Protein AF-A0A7C2UJC2-F1 (afdb_monomer_lite)

Foldseek 3Di:
DWDPQLLQAQWKKKAFQAAWWQDPNDTDGHRDIDTGGNPHGTDDTDGDPRGTDIDMDGHHHPPVPPPPPDDDDDDDPWWWKAQQPPGDIATQQCFDVVQPGHGNQHLVRPDQPDADPVPRHTSVRIDTDDD

Sequence (131 aa):
MTAPLPSDGAGQYVVAVKGTLVHEDRARPALTVVFNAPDEAPFCIRAGDDGLEALIVNFPRAEATPSNEKSASTAAGYRKWQCVLCGFIYDEALGLPDEGIAPGTRWPDVPDSWVCGDCGATKGEFQMVEV

Structure (mmCIF, N/CA/C/O backbone):
data_AF-A0A7C2UJC2-F1
#
_entry.id   AF-A0A7C2UJC2-F1
#
loop_
_atom_site.group_PDB
_atom_site.id
_atom_site.type_symbol
_atom_site.label_atom_id
_atom_site.label_alt_id
_atom_site.label_comp_id
_atom_site.label_asym_id
_atom_site.label_entity_id
_atom_site.label_seq_id
_atom_site.pdbx_PDB_ins_code
_atom_site.Cartn_x
_atom_site.Cartn_y
_atom_si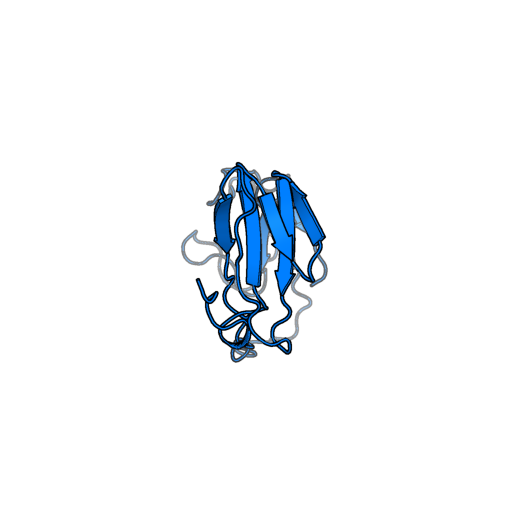te.Cartn_z
_atom_site.occupancy
_atom_site.B_iso_or_equiv
_atom_site.auth_seq_id
_atom_site.auth_comp_id
_atom_site.auth_asym_id
_atom_site.auth_atom_id
_atom_site.pdbx_PDB_model_num
ATOM 1 N N . MET A 1 1 ? 13.609 -11.934 -24.540 1.00 61.47 1 MET A N 1
ATOM 2 C CA . MET A 1 1 ? 12.908 -12.992 -23.769 1.00 61.47 1 MET A CA 1
ATOM 3 C C . MET A 1 1 ? 11.432 -12.639 -23.716 1.00 61.47 1 MET A C 1
ATOM 5 O O . MET A 1 1 ? 11.128 -11.450 -23.720 1.00 61.47 1 MET A O 1
ATOM 9 N N . THR A 1 2 ? 10.530 -13.619 -23.711 1.00 64.50 2 THR A N 1
ATOM 10 C CA . THR A 1 2 ? 9.092 -13.346 -23.553 1.00 64.50 2 THR A CA 1
ATOM 11 C C . THR A 1 2 ? 8.799 -13.134 -22.076 1.00 64.50 2 THR A C 1
ATOM 13 O O . THR A 1 2 ? 9.242 -13.929 -21.247 1.00 64.50 2 THR A O 1
ATOM 16 N N . ALA A 1 3 ? 8.108 -12.049 -21.744 1.00 61.78 3 ALA A N 1
ATOM 17 C CA . ALA A 1 3 ? 7.690 -11.808 -20.375 1.00 61.78 3 ALA A CA 1
ATOM 18 C C . ALA A 1 3 ? 6.600 -12.822 -19.948 1.00 61.78 3 ALA A C 1
ATOM 20 O O . ALA A 1 3 ? 5.888 -13.338 -20.816 1.00 61.78 3 ALA A O 1
ATOM 21 N N . PRO A 1 4 ? 6.459 -13.128 -18.643 1.00 66.75 4 PRO A N 1
ATOM 22 C CA . PRO A 1 4 ? 5.319 -13.881 -18.110 1.00 66.75 4 PRO A CA 1
ATOM 23 C C . PRO A 1 4 ? 3.974 -13.305 -18.580 1.00 66.75 4 PRO A C 1
ATOM 25 O O . PRO A 1 4 ? 3.891 -12.104 -18.844 1.00 66.75 4 PRO A O 1
ATOM 28 N N . LEU A 1 5 ? 2.934 -14.140 -18.675 1.00 64.81 5 LEU A N 1
ATOM 29 C CA . LEU A 1 5 ? 1.621 -13.703 -19.152 1.00 64.81 5 LEU A CA 1
ATOM 30 C C . LEU A 1 5 ? 1.013 -12.657 -18.195 1.00 64.81 5 LEU A C 1
ATOM 32 O O . LEU A 1 5 ? 0.850 -12.946 -17.010 1.00 64.81 5 LEU A O 1
ATOM 36 N N . PRO A 1 6 ? 0.637 -11.461 -18.684 1.00 61.81 6 PRO A N 1
ATOM 37 C CA . PRO A 1 6 ? 0.018 -10.416 -17.860 1.00 61.81 6 PRO A CA 1
ATOM 38 C C . PRO A 1 6 ? -1.312 -10.848 -17.237 1.00 61.81 6 PRO A C 1
ATOM 40 O O . PRO A 1 6 ? -1.681 -10.377 -16.162 1.00 61.81 6 PRO A O 1
ATOM 43 N N . SER A 1 7 ? -2.014 -11.768 -17.906 1.00 67.00 7 SER A N 1
ATOM 44 C CA . SER A 1 7 ? -3.299 -12.325 -17.482 1.00 67.00 7 SER A CA 1
ATOM 45 C C . SER A 1 7 ? -3.236 -13.120 -16.178 1.00 67.00 7 SER A C 1
ATOM 47 O O . SER A 1 7 ? -4.268 -13.307 -15.534 1.00 67.00 7 SER A O 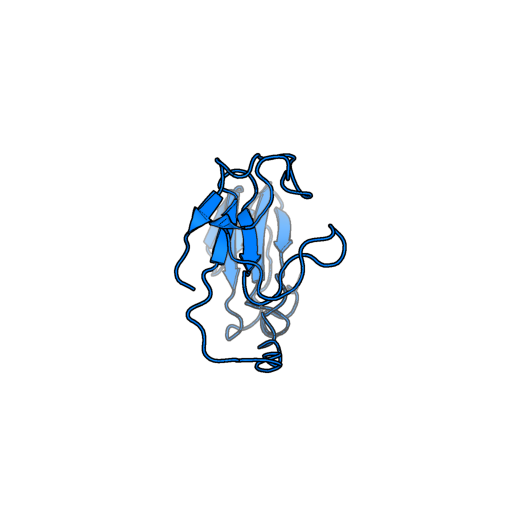1
ATOM 49 N N . ASP A 1 8 ? -2.047 -13.578 -15.779 1.00 69.38 8 ASP A N 1
ATOM 50 C CA . ASP A 1 8 ? -1.847 -14.342 -14.544 1.00 69.38 8 ASP A CA 1
ATOM 51 C C . ASP A 1 8 ? -1.821 -13.425 -13.298 1.00 69.38 8 ASP A C 1
ATOM 53 O O . ASP A 1 8 ? -1.756 -13.906 -12.167 1.00 69.38 8 ASP A O 1
ATOM 57 N N . GLY A 1 9 ? -1.867 -12.097 -13.483 1.00 71.69 9 GLY A N 1
ATOM 58 C CA . GLY A 1 9 ? -1.831 -11.081 -12.428 1.00 71.69 9 GLY A CA 1
ATOM 59 C C . GLY A 1 9 ? -2.774 -9.897 -12.682 1.00 71.69 9 GLY A C 1
ATOM 60 O O . GLY A 1 9 ? -3.695 -9.963 -13.497 1.00 71.69 9 GLY A O 1
ATOM 61 N N . ALA A 1 10 ? -2.555 -8.784 -11.975 1.00 76.44 10 ALA A N 1
ATOM 62 C CA . ALA A 1 10 ? -3.221 -7.500 -12.249 1.00 76.44 10 ALA A CA 1
ATOM 63 C C . ALA A 1 10 ? -2.534 -6.713 -13.390 1.00 76.44 10 ALA A C 1
ATOM 65 O O . ALA A 1 10 ? -2.549 -5.483 -13.402 1.00 76.44 10 ALA A O 1
ATOM 66 N N . GLY A 1 11 ? -1.922 -7.418 -14.343 1.00 83.12 11 GLY A N 1
ATOM 67 C CA . GLY A 1 11 ? -0.945 -6.860 -15.270 1.00 83.12 11 GLY A CA 1
ATOM 68 C C . GLY A 1 11 ? 0.483 -6.986 -14.737 1.00 83.12 11 GLY A C 1
ATOM 69 O O . GLY A 1 11 ? 0.734 -7.516 -13.653 1.00 83.12 11 GLY A O 1
ATOM 70 N N . GLN A 1 12 ? 1.437 -6.503 -15.523 1.00 86.50 12 GLN A N 1
ATOM 71 C CA . GLN A 1 12 ? 2.861 -6.725 -15.304 1.00 86.50 12 GLN A CA 1
ATOM 72 C C . GLN A 1 12 ? 3.643 -5.418 -15.387 1.00 86.50 12 GLN A C 1
ATOM 74 O O . GLN A 1 12 ? 3.496 -4.654 -16.339 1.00 86.50 12 GLN A O 1
ATOM 79 N N . TYR A 1 13 ? 4.535 -5.193 -14.424 1.00 90.62 13 TYR A N 1
ATOM 80 C CA . TYR A 1 13 ? 5.474 -4.077 -14.450 1.00 90.62 13 TYR A CA 1
ATOM 81 C C . TYR A 1 13 ? 6.850 -4.571 -14.891 1.00 90.62 13 TYR A C 1
ATOM 83 O O . TYR A 1 13 ? 7.445 -5.439 -14.253 1.00 90.62 13 TYR A O 1
ATOM 91 N N . VAL A 1 14 ? 7.379 -3.992 -15.965 1.00 92.62 14 VAL A N 1
ATOM 92 C CA . VAL A 1 14 ? 8.758 -4.197 -16.415 1.00 92.62 14 VAL A CA 1
ATOM 93 C C . VAL A 1 14 ? 9.547 -2.937 -16.088 1.00 92.62 14 VAL A C 1
ATOM 95 O O . VAL A 1 14 ? 9.332 -1.878 -16.679 1.00 92.62 14 VAL A O 1
ATOM 98 N N . VAL A 1 15 ? 10.452 -3.052 -15.121 1.00 95.25 15 VAL A N 1
ATOM 99 C CA . VAL A 1 15 ? 11.272 -1.947 -14.621 1.00 95.25 15 VAL A CA 1
ATOM 100 C C . VAL A 1 15 ? 12.681 -2.095 -15.175 1.00 95.25 15 VAL A C 1
ATOM 102 O O . VAL A 1 15 ? 13.383 -3.041 -14.824 1.00 95.25 15 VAL A O 1
ATOM 105 N N . ALA A 1 16 ? 13.116 -1.164 -16.022 1.00 95.94 16 ALA A N 1
ATOM 106 C CA . ALA A 1 16 ? 14.502 -1.097 -16.473 1.00 95.94 16 ALA A CA 1
ATOM 107 C C . ALA A 1 16 ? 15.367 -0.514 -15.347 1.00 95.94 16 ALA A C 1
ATOM 109 O O . ALA A 1 16 ? 15.276 0.671 -15.037 1.00 95.94 16 ALA A O 1
ATOM 110 N N . VAL A 1 17 ? 16.199 -1.341 -14.719 1.00 97.00 17 VAL A N 1
ATOM 111 C CA . VAL A 1 17 ? 17.083 -0.948 -13.612 1.00 97.00 17 VAL A CA 1
ATOM 112 C C . VAL A 1 17 ? 18.415 -0.417 -14.147 1.00 97.00 17 VAL A C 1
ATOM 114 O O . VAL A 1 17 ? 18.931 0.569 -13.624 1.00 97.00 17 VAL A O 1
ATOM 117 N N . LYS A 1 18 ? 18.950 -1.024 -15.217 1.00 96.50 18 LYS A N 1
ATOM 118 C CA . LYS A 1 18 ? 20.137 -0.554 -15.958 1.00 96.50 18 LYS A CA 1
ATOM 119 C C . LYS A 1 18 ? 19.999 -0.816 -17.460 1.00 96.50 18 LYS A C 1
ATOM 121 O O . LYS A 1 18 ? 19.283 -1.732 -17.858 1.00 96.50 18 LYS A O 1
ATOM 126 N N . GLY A 1 19 ? 20.733 -0.052 -18.268 1.00 96.25 19 GLY A N 1
ATOM 127 C CA . GLY A 1 19 ? 20.731 -0.169 -19.729 1.00 96.25 19 GLY A CA 1
ATOM 128 C C . GLY A 1 19 ? 19.458 0.386 -20.373 1.00 96.25 19 GLY A C 1
ATOM 129 O O . GLY A 1 19 ? 18.813 1.276 -19.811 1.00 96.25 19 GLY A O 1
ATOM 130 N N . THR A 1 20 ? 19.080 -0.161 -21.527 1.00 97.06 20 THR A N 1
ATOM 131 C CA . THR A 1 20 ? 17.961 0.331 -22.341 1.00 97.06 20 THR A CA 1
ATOM 132 C C . THR A 1 20 ? 16.931 -0.761 -22.618 1.00 97.06 20 THR A C 1
ATOM 134 O O . THR A 1 20 ? 17.251 -1.829 -23.140 1.00 97.06 20 THR A O 1
ATOM 137 N N . LEU A 1 21 ? 15.661 -0.468 -22.330 1.00 96.44 21 LEU A N 1
ATOM 138 C CA . LEU A 1 21 ? 14.509 -1.271 -22.735 1.00 96.44 21 LEU A CA 1
ATOM 139 C C . LEU A 1 21 ? 13.959 -0.750 -24.067 1.00 96.44 21 LEU A C 1
ATOM 141 O O . LEU A 1 21 ? 13.563 0.408 -24.162 1.00 96.44 21 LEU A O 1
ATOM 145 N N . VAL A 1 22 ? 13.873 -1.600 -25.088 1.00 95.62 22 VAL A N 1
ATOM 146 C CA . VAL A 1 22 ? 13.177 -1.268 -26.339 1.00 95.62 22 VAL A CA 1
ATOM 147 C C . VAL A 1 22 ? 11.721 -1.719 -26.235 1.00 95.62 22 VAL A C 1
ATOM 149 O O . VAL A 1 22 ? 11.443 -2.913 -26.127 1.00 95.62 22 VAL A O 1
ATOM 152 N N . HIS A 1 23 ? 10.796 -0.762 -26.281 1.00 92.25 23 HIS A N 1
ATOM 153 C CA . HIS A 1 23 ? 9.350 -0.979 -26.200 1.00 92.25 23 HIS A CA 1
ATOM 154 C C . HIS A 1 23 ? 8.645 -0.175 -27.293 1.00 92.25 23 HIS A C 1
ATOM 156 O O . HIS A 1 23 ? 8.880 1.029 -27.386 1.00 92.25 23 HIS A O 1
ATOM 162 N N . GLU A 1 24 ? 7.791 -0.820 -28.097 1.00 89.31 24 GLU A N 1
ATOM 163 C CA . GLU A 1 24 ? 7.120 -0.202 -29.264 1.00 89.31 24 GLU A CA 1
ATOM 164 C C . GLU A 1 24 ? 8.111 0.531 -30.185 1.00 89.31 24 GLU A C 1
ATOM 166 O O . GLU A 1 24 ? 7.920 1.689 -30.552 1.00 89.31 24 GLU A O 1
ATOM 171 N N . ASP A 1 25 ? 9.244 -0.122 -30.460 1.00 88.50 25 ASP A N 1
ATOM 172 C CA . ASP A 1 25 ? 10.354 0.416 -31.258 1.00 88.50 25 ASP A CA 1
ATOM 173 C C . ASP A 1 25 ? 10.979 1.719 -30.716 1.00 88.50 25 ASP A C 1
ATOM 175 O O . ASP A 1 25 ? 11.796 2.358 -31.382 1.00 88.50 25 ASP A O 1
ATOM 179 N N . ARG A 1 26 ? 10.668 2.099 -29.469 1.00 91.06 26 ARG A N 1
ATOM 180 C CA . ARG A 1 26 ? 11.317 3.198 -28.748 1.00 91.06 26 ARG A CA 1
ATOM 181 C C . ARG A 1 26 ? 12.294 2.684 -27.704 1.00 91.06 26 ARG A C 1
ATOM 183 O O . ARG A 1 26 ? 11.953 1.855 -26.863 1.00 91.06 26 ARG A O 1
ATOM 190 N N . ALA A 1 27 ? 13.495 3.254 -27.723 1.00 94.75 27 ALA A N 1
ATOM 191 C CA . ALA A 1 27 ? 14.492 3.086 -26.676 1.00 94.75 27 ALA A CA 1
ATOM 192 C C . ALA A 1 27 ? 14.071 3.853 -25.412 1.00 94.75 27 ALA A C 1
ATOM 194 O O . ALA A 1 27 ? 13.836 5.063 -25.457 1.00 94.75 27 ALA A O 1
ATOM 195 N N . ARG A 1 28 ? 13.973 3.144 -24.288 1.00 94.94 28 ARG A N 1
ATOM 196 C CA . ARG A 1 28 ? 13.632 3.678 -22.968 1.00 94.94 28 ARG A CA 1
ATOM 197 C C . ARG A 1 28 ? 14.813 3.437 -22.023 1.00 94.94 28 ARG A C 1
ATOM 199 O O . ARG A 1 28 ? 15.163 2.276 -21.805 1.00 94.94 28 ARG A O 1
ATOM 206 N N . PRO A 1 29 ? 15.451 4.490 -21.489 1.00 96.12 29 PRO A N 1
ATOM 207 C CA . PRO A 1 29 ? 16.625 4.332 -20.638 1.00 96.12 29 PRO A CA 1
ATOM 208 C C . PRO A 1 29 ? 16.256 3.730 -19.275 1.00 96.12 29 PRO A C 1
ATOM 210 O O . PRO A 1 29 ? 15.079 3.633 -18.913 1.00 96.12 29 PRO A O 1
ATOM 213 N N . ALA A 1 30 ? 17.275 3.362 -18.501 1.00 94.38 30 ALA A N 1
ATOM 214 C CA . ALA A 1 30 ? 17.139 2.953 -17.108 1.00 94.38 30 ALA A CA 1
ATOM 215 C C . ALA A 1 30 ? 16.280 3.931 -16.283 1.00 94.38 30 ALA A C 1
ATOM 217 O O . ALA A 1 30 ? 16.206 5.125 -16.577 1.00 94.38 30 ALA A O 1
ATOM 218 N N . LEU A 1 31 ? 15.654 3.404 -15.228 1.00 94.06 31 LEU A N 1
ATOM 219 C CA . LEU A 1 31 ? 14.613 4.047 -14.419 1.00 94.06 31 LEU A CA 1
ATOM 220 C C . LEU A 1 31 ? 13.291 4.280 -15.169 1.00 94.06 31 LEU A C 1
ATOM 222 O O . LEU A 1 31 ? 12.466 5.089 -14.747 1.00 94.06 31 LEU A O 1
ATOM 226 N N . THR A 1 32 ? 13.058 3.534 -16.252 1.00 95.31 32 THR A N 1
ATOM 227 C CA . THR A 1 32 ? 11.753 3.485 -16.919 1.00 95.31 32 THR A CA 1
ATOM 228 C C . THR A 1 32 ? 10.924 2.309 -16.415 1.00 95.31 32 THR A C 1
ATOM 230 O O . THR A 1 32 ? 11.426 1.192 -16.281 1.00 95.31 32 THR A O 1
ATOM 233 N N . VAL A 1 33 ? 9.631 2.556 -16.206 1.00 94.25 33 VAL A N 1
ATOM 234 C CA . VAL A 1 33 ? 8.624 1.529 -15.937 1.00 94.25 33 VAL A CA 1
ATOM 235 C C . VAL A 1 33 ? 7.698 1.425 -17.141 1.00 94.25 33 VAL A C 1
ATOM 237 O O . VAL A 1 33 ? 7.153 2.428 -17.601 1.00 94.25 33 VAL A O 1
ATOM 240 N N . VAL A 1 34 ? 7.520 0.209 -17.645 1.00 93.12 34 VAL A N 1
ATOM 241 C CA . VAL A 1 34 ? 6.457 -0.138 -18.590 1.00 93.12 34 VAL A CA 1
ATOM 242 C C . VAL A 1 34 ? 5.446 -0.995 -17.844 1.00 93.12 34 VAL A C 1
ATOM 244 O O . VAL A 1 34 ? 5.818 -2.003 -17.246 1.00 93.12 34 VAL A O 1
ATOM 247 N N . PHE A 1 35 ? 4.183 -0.583 -17.866 1.00 91.25 35 PHE A N 1
ATOM 248 C CA . PHE A 1 35 ? 3.072 -1.393 -17.384 1.00 91.25 35 PHE A CA 1
ATOM 249 C C . PHE A 1 35 ? 2.392 -2.046 -18.584 1.00 91.25 35 PHE A C 1
ATOM 251 O O . PHE A 1 35 ? 2.069 -1.349 -19.541 1.00 91.25 35 PHE A O 1
ATOM 258 N N . ASN A 1 36 ? 2.213 -3.361 -18.518 1.00 88.75 36 ASN A N 1
ATOM 259 C CA . ASN A 1 36 ? 1.445 -4.140 -19.477 1.00 88.75 36 ASN A CA 1
ATOM 260 C C . ASN A 1 36 ? 0.146 -4.574 -18.798 1.00 88.75 36 ASN A C 1
ATOM 262 O O . ASN A 1 36 ? 0.194 -5.272 -17.776 1.00 88.75 36 ASN A O 1
ATOM 266 N N . ALA A 1 37 ? -0.992 -4.130 -19.319 1.00 85.25 37 ALA A N 1
ATOM 267 C CA . ALA A 1 37 ? -2.290 -4.392 -18.720 1.00 85.25 37 ALA A CA 1
ATOM 268 C C . ALA A 1 37 ? -2.655 -5.892 -18.804 1.00 85.25 37 ALA A C 1
ATOM 270 O O . ALA A 1 37 ? -2.135 -6.617 -19.654 1.00 85.25 37 ALA A O 1
ATOM 271 N N . PRO A 1 38 ? -3.537 -6.401 -17.923 1.00 81.62 38 PRO A N 1
ATOM 272 C CA . PRO A 1 38 ? -3.905 -7.819 -17.922 1.00 81.62 38 PRO A CA 1
ATOM 273 C C . PRO A 1 38 ? -4.576 -8.294 -19.221 1.00 81.62 38 PRO A C 1
ATOM 275 O O . PRO A 1 38 ? -4.523 -9.480 -19.541 1.00 81.62 38 PRO A O 1
ATOM 278 N N . ASP A 1 39 ? -5.246 -7.388 -19.931 1.00 82.44 39 ASP A N 1
ATOM 279 C CA . ASP A 1 39 ? -5.931 -7.618 -21.205 1.00 82.44 39 ASP A CA 1
ATOM 280 C C . ASP A 1 39 ? -5.040 -7.368 -22.433 1.00 82.44 39 ASP A C 1
ATOM 282 O O . ASP A 1 39 ? -5.449 -7.644 -23.563 1.00 82.44 39 ASP A O 1
ATOM 286 N N . GLU A 1 40 ? -3.807 -6.906 -22.224 1.00 81.44 40 GLU A N 1
ATOM 287 C CA . GLU A 1 40 ? -2.815 -6.711 -23.274 1.00 81.44 40 GLU A CA 1
ATOM 288 C C . GLU A 1 40 ? -1.968 -7.976 -23.482 1.00 81.44 40 GLU A C 1
ATOM 290 O O . GLU A 1 40 ? -1.671 -8.748 -22.566 1.00 81.44 40 GLU A O 1
ATOM 295 N N . ALA A 1 41 ? -1.556 -8.208 -24.730 1.00 79.75 41 ALA A N 1
ATOM 296 C CA . ALA A 1 41 ? -0.657 -9.311 -25.042 1.00 79.75 41 ALA A CA 1
ATOM 297 C C . ALA A 1 41 ? 0.717 -9.102 -24.365 1.00 79.75 41 ALA A C 1
ATOM 299 O O . ALA A 1 41 ? 1.187 -7.969 -24.248 1.00 79.75 41 ALA A O 1
ATOM 300 N N . PRO A 1 42 ? 1.425 -10.172 -23.956 1.00 78.81 42 PRO A N 1
ATOM 301 C CA . PRO A 1 42 ? 2.804 -10.051 -23.490 1.00 78.81 42 PRO A CA 1
ATOM 302 C C . PRO A 1 42 ? 3.676 -9.423 -24.583 1.00 78.81 42 PRO A C 1
ATOM 304 O O . PRO A 1 42 ? 3.754 -9.937 -25.701 1.00 78.81 42 PRO A O 1
ATOM 307 N N . PHE A 1 43 ? 4.375 -8.336 -24.261 1.00 83.25 43 PHE A N 1
ATOM 308 C CA . PHE A 1 43 ? 5.334 -7.747 -25.189 1.00 83.25 43 PHE A CA 1
ATOM 309 C C . PHE A 1 43 ? 6.713 -8.417 -25.066 1.00 83.25 43 PHE A C 1
ATOM 311 O O . PHE A 1 43 ? 7.087 -8.995 -24.041 1.00 83.25 43 PHE A O 1
ATOM 318 N N . CYS A 1 44 ? 7.498 -8.354 -26.143 1.00 86.12 44 CYS A N 1
ATOM 319 C CA . CYS A 1 44 ? 8.854 -8.891 -26.145 1.00 86.12 44 CYS A CA 1
ATOM 320 C C . CYS A 1 44 ? 9.814 -7.916 -25.456 1.00 86.12 44 CYS A C 1
ATOM 322 O O . CYS A 1 44 ? 10.021 -6.802 -25.938 1.00 86.12 44 CYS A O 1
ATOM 324 N N . ILE A 1 45 ? 10.454 -8.352 -24.370 1.00 90.69 45 ILE A N 1
ATOM 325 C CA . ILE A 1 45 ? 11.488 -7.564 -23.694 1.00 90.69 45 ILE A CA 1
ATOM 326 C C . ILE A 1 45 ? 12.770 -7.633 -24.528 1.00 90.69 45 ILE A C 1
ATOM 328 O O . ILE A 1 45 ? 13.368 -8.709 -24.693 1.00 90.69 45 ILE A O 1
ATOM 332 N N . ARG A 1 46 ? 13.186 -6.473 -25.045 1.00 94.62 46 ARG A N 1
ATOM 333 C CA . ARG A 1 46 ? 14.368 -6.287 -25.894 1.00 94.62 46 ARG A CA 1
ATOM 334 C C . ARG A 1 46 ? 15.347 -5.315 -25.242 1.00 94.62 46 ARG A C 1
ATOM 336 O O . ARG A 1 46 ? 14.950 -4.230 -24.828 1.00 94.62 46 ARG A O 1
ATOM 343 N N . ALA A 1 47 ? 16.616 -5.708 -25.187 1.00 95.19 47 ALA A N 1
ATOM 344 C CA . ALA A 1 47 ? 17.705 -4.836 -24.766 1.00 95.19 47 ALA A CA 1
ATOM 345 C C . ALA A 1 47 ? 18.131 -3.908 -25.913 1.00 95.19 47 ALA A C 1
ATOM 347 O O . ALA A 1 47 ? 18.083 -4.313 -27.079 1.00 95.19 47 ALA A O 1
ATOM 348 N N . GLY A 1 48 ? 18.547 -2.687 -25.579 1.00 93.12 48 GLY A N 1
ATOM 349 C CA . GLY A 1 48 ? 19.346 -1.845 -26.469 1.00 93.12 48 GLY A CA 1
ATOM 350 C C . GLY A 1 48 ? 20.806 -2.302 -26.528 1.00 93.12 48 GLY A C 1
ATOM 351 O O . GLY A 1 48 ? 21.194 -3.289 -25.897 1.00 93.12 48 GLY A O 1
ATOM 352 N N . ASP A 1 49 ? 21.620 -1.570 -27.285 1.00 93.81 49 ASP A N 1
ATOM 353 C CA . ASP A 1 49 ? 23.025 -1.920 -27.537 1.00 93.81 49 ASP A CA 1
ATOM 354 C C . ASP A 1 49 ? 23.905 -1.881 -26.270 1.00 93.81 49 ASP A C 1
ATOM 356 O O . ASP A 1 49 ? 24.949 -2.527 -26.211 1.00 93.81 49 ASP A O 1
ATOM 360 N N . ASP A 1 50 ? 23.474 -1.157 -25.237 1.00 94.94 50 ASP A N 1
ATOM 361 C CA . ASP A 1 50 ? 24.119 -1.040 -23.926 1.00 94.94 50 ASP A CA 1
ATOM 362 C C . ASP A 1 50 ? 23.673 -2.119 -22.916 1.00 94.94 50 ASP A C 1
ATOM 364 O O . ASP A 1 50 ? 24.102 -2.114 -21.760 1.00 94.94 50 ASP A O 1
ATOM 368 N N . GLY A 1 51 ? 22.845 -3.074 -23.351 1.00 94.50 51 GLY A N 1
ATOM 369 C CA . GLY A 1 51 ? 22.298 -4.139 -22.513 1.00 94.50 51 GLY A CA 1
ATOM 370 C C . GLY A 1 51 ? 21.044 -3.717 -21.743 1.00 94.50 51 GLY A C 1
ATOM 371 O O . GLY A 1 51 ? 20.531 -2.613 -21.896 1.00 94.50 51 GLY A O 1
ATOM 372 N N . LEU A 1 52 ? 20.505 -4.631 -20.931 1.00 96.75 52 LEU A N 1
ATOM 373 C CA . LEU A 1 52 ? 19.320 -4.382 -20.105 1.00 96.75 52 LEU A CA 1
ATOM 374 C C . LEU A 1 52 ? 19.352 -5.248 -18.843 1.00 96.75 52 LEU A C 1
ATOM 376 O O . LEU A 1 52 ? 19.401 -6.475 -18.925 1.00 96.75 52 LEU A O 1
ATOM 380 N N . GLU A 1 53 ? 19.252 -4.604 -17.686 1.00 96.44 53 GLU A N 1
ATOM 381 C CA . GLU A 1 53 ? 18.914 -5.231 -16.408 1.00 96.44 53 GLU A CA 1
ATOM 382 C C . GLU A 1 53 ? 17.475 -4.833 -16.078 1.00 96.44 53 GLU A C 1
ATOM 384 O O . GLU A 1 53 ? 17.204 -3.656 -15.835 1.00 96.44 53 GLU A O 1
ATOM 389 N N . ALA A 1 54 ? 16.546 -5.790 -16.114 1.00 93.88 54 ALA A N 1
ATOM 390 C CA . ALA A 1 54 ? 15.129 -5.535 -15.884 1.00 93.88 54 ALA A CA 1
ATOM 391 C C . ALA A 1 54 ? 14.589 -6.358 -14.711 1.00 93.88 54 ALA A C 1
ATOM 393 O O . ALA A 1 54 ? 14.830 -7.562 -14.625 1.00 93.88 54 ALA A O 1
ATOM 394 N N . LEU A 1 55 ? 13.811 -5.708 -13.846 1.00 92.75 55 LEU A N 1
ATOM 395 C CA . LEU A 1 55 ? 12.990 -6.368 -12.841 1.00 92.75 55 LEU A CA 1
ATOM 396 C C . LEU A 1 55 ? 11.572 -6.524 -13.394 1.00 92.75 55 LEU A C 1
ATOM 398 O O . LEU A 1 55 ? 10.940 -5.542 -13.785 1.00 92.75 55 LEU A O 1
ATOM 402 N N . ILE A 1 56 ? 11.078 -7.759 -13.419 1.00 90.31 56 ILE A N 1
ATOM 403 C CA . ILE A 1 56 ? 9.714 -8.079 -13.841 1.00 90.31 56 ILE A CA 1
ATOM 404 C C . ILE A 1 56 ? 8.898 -8.323 -12.577 1.00 90.31 56 ILE A C 1
ATOM 406 O O . ILE A 1 56 ? 9.127 -9.304 -11.871 1.00 90.31 56 ILE A O 1
ATOM 410 N N . VAL A 1 57 ? 7.962 -7.425 -12.287 1.00 87.94 57 VAL A N 1
ATOM 411 C CA . VAL A 1 57 ? 7.100 -7.510 -11.109 1.00 87.94 57 VAL A CA 1
ATOM 412 C C . VAL A 1 57 ? 5.699 -7.886 -11.562 1.00 87.94 57 VAL A C 1
ATOM 414 O O . VAL A 1 57 ? 5.037 -7.128 -12.272 1.00 87.94 57 VAL A O 1
ATOM 417 N N . ASN A 1 58 ? 5.260 -9.072 -11.148 1.00 82.62 58 ASN A N 1
ATOM 418 C CA . ASN A 1 58 ? 3.888 -9.522 -11.314 1.00 82.62 58 ASN A CA 1
ATOM 419 C C . ASN A 1 58 ? 3.219 -9.479 -9.944 1.00 82.62 58 ASN A C 1
ATOM 421 O O . ASN A 1 58 ? 3.567 -10.267 -9.063 1.00 82.62 58 ASN A O 1
ATOM 425 N N . PHE A 1 59 ? 2.301 -8.537 -9.745 1.00 71.50 59 PHE A N 1
ATOM 426 C CA . PHE A 1 59 ? 1.488 -8.545 -8.537 1.00 71.50 59 PHE A CA 1
ATOM 427 C C . PHE A 1 59 ? 0.346 -9.535 -8.737 1.00 71.50 59 PHE A C 1
ATOM 429 O O . PHE A 1 59 ? -0.248 -9.550 -9.825 1.00 71.50 59 PHE A O 1
ATOM 436 N N . PRO A 1 60 ? 0.033 -10.365 -7.724 1.00 68.12 60 PRO A N 1
ATOM 437 C CA . PRO A 1 60 ? -1.125 -11.233 -7.803 1.00 68.12 60 PRO A CA 1
ATOM 438 C C . PRO A 1 60 ? -2.321 -10.372 -8.181 1.00 68.12 60 PRO A C 1
ATOM 440 O O . PRO A 1 60 ? -2.516 -9.279 -7.636 1.00 68.12 60 PRO A O 1
ATOM 443 N N . ARG A 1 61 ? -3.113 -10.852 -9.145 1.00 61.56 61 ARG A N 1
ATOM 444 C CA . ARG A 1 61 ? -4.445 -10.295 -9.328 1.00 61.56 61 ARG A CA 1
ATOM 445 C C . ARG A 1 61 ? -5.078 -10.354 -7.945 1.00 61.56 61 ARG A C 1
ATOM 447 O O . ARG A 1 61 ? -4.938 -11.374 -7.267 1.00 61.56 61 ARG A O 1
ATOM 454 N N . ALA A 1 62 ? -5.752 -9.290 -7.519 1.00 59.53 62 ALA A N 1
ATOM 455 C CA . ALA A 1 62 ? -6.808 -9.502 -6.553 1.00 59.53 62 ALA A CA 1
ATOM 456 C C . ALA A 1 62 ? -7.757 -10.478 -7.256 1.00 59.53 62 ALA A C 1
ATOM 458 O O . ALA A 1 62 ? -8.613 -10.068 -8.044 1.00 59.53 62 ALA A O 1
ATOM 459 N N . GLU A 1 63 ? -7.551 -11.787 -7.064 1.00 48.69 63 GLU A N 1
ATOM 460 C CA . GLU A 1 63 ? -8.665 -12.709 -7.071 1.00 48.69 63 GLU A CA 1
ATOM 461 C C . GLU A 1 63 ? -9.712 -11.951 -6.283 1.00 48.69 63 GLU A C 1
ATOM 463 O O . GLU A 1 63 ? -9.403 -11.437 -5.202 1.00 48.69 63 GLU A O 1
ATOM 468 N N . ALA A 1 64 ? -10.878 -11.727 -6.892 1.00 49.31 64 ALA A N 1
ATOM 469 C CA . ALA A 1 64 ? -12.023 -11.335 -6.112 1.00 49.31 64 ALA A CA 1
ATOM 470 C C . ALA A 1 64 ? -12.030 -12.357 -4.989 1.00 49.31 64 ALA A C 1
ATOM 472 O O . ALA A 1 64 ? -12.311 -13.533 -5.232 1.00 49.31 64 ALA A O 1
ATOM 473 N N . THR A 1 65 ? -11.564 -11.940 -3.811 1.00 37.91 65 THR A N 1
ATOM 474 C CA . THR A 1 65 ? -11.655 -12.735 -2.611 1.00 37.91 65 THR A CA 1
ATOM 475 C C . THR A 1 65 ? -13.099 -13.196 -2.668 1.00 37.91 65 THR A C 1
ATOM 477 O O . THR A 1 65 ? -13.957 -12.333 -2.905 1.00 37.91 65 THR A O 1
ATOM 480 N N . PRO A 1 66 ? -13.425 -14.501 -2.566 1.00 42.19 66 PRO A N 1
ATOM 481 C CA . PRO A 1 66 ? -14.779 -14.814 -2.176 1.00 42.19 66 PRO A CA 1
ATOM 482 C C . PRO A 1 66 ? -14.913 -14.016 -0.900 1.00 42.19 66 PRO A C 1
ATOM 484 O O . PRO A 1 66 ? -14.181 -14.256 0.066 1.00 42.19 66 PRO A O 1
ATOM 487 N N . SER A 1 67 ? -15.684 -12.935 -0.983 1.00 44.41 67 SER A N 1
ATOM 488 C CA . SER A 1 67 ? -15.914 -12.072 0.132 1.00 44.41 67 SER A CA 1
ATOM 489 C C . SER A 1 67 ? -16.379 -13.068 1.165 1.00 44.41 67 SER A C 1
ATOM 491 O O . SER A 1 67 ? -17.420 -13.706 0.991 1.00 44.41 67 SER A O 1
ATOM 493 N N . ASN A 1 68 ? -15.608 -13.248 2.232 1.00 49.19 68 ASN A N 1
ATOM 494 C CA . ASN A 1 68 ? -16.182 -13.773 3.450 1.00 49.19 68 ASN A CA 1
ATOM 495 C C . ASN A 1 68 ? -17.054 -12.642 4.017 1.00 49.19 68 ASN A C 1
ATOM 497 O O . ASN A 1 68 ? -16.836 -12.104 5.097 1.00 49.19 68 ASN A O 1
ATOM 501 N N . GLU A 1 69 ? -18.005 -12.208 3.190 1.00 48.47 69 GLU A N 1
ATOM 502 C CA . GLU A 1 69 ? -19.198 -11.511 3.550 1.00 48.47 69 GLU A CA 1
ATOM 503 C C . GLU A 1 69 ? -19.999 -12.540 4.330 1.00 48.47 69 GLU A C 1
ATOM 505 O O . GLU A 1 69 ? -20.542 -13.493 3.773 1.00 48.47 69 GLU A O 1
ATOM 510 N N . LYS A 1 70 ? -20.087 -12.251 5.629 1.00 47.44 70 LYS A N 1
ATOM 511 C CA . LYS A 1 70 ? -21.035 -12.773 6.619 1.00 47.44 70 LYS A CA 1
ATOM 512 C C . LYS A 1 70 ? -20.536 -13.939 7.468 1.00 47.44 70 LYS A C 1
ATOM 514 O O . LYS A 1 70 ? -20.849 -15.095 7.221 1.00 47.44 70 LYS A O 1
ATOM 519 N N . SER A 1 71 ? -19.990 -13.572 8.625 1.00 44.66 71 SER A N 1
ATOM 520 C CA . SER A 1 71 ? -20.652 -13.852 9.911 1.00 44.66 71 SER A CA 1
ATOM 521 C C . SER A 1 71 ? -20.027 -12.942 10.986 1.00 44.66 71 SER A C 1
ATOM 523 O O . SER A 1 71 ? -18.832 -13.036 11.209 1.00 44.66 71 SER A O 1
ATOM 525 N N . ALA A 1 72 ? -20.687 -11.990 11.647 1.00 44.50 72 ALA A N 1
ATOM 526 C CA . ALA A 1 72 ? -22.105 -11.710 11.787 1.00 44.50 72 ALA A CA 1
ATOM 527 C C . ALA A 1 72 ? -22.345 -10.189 11.833 1.00 44.50 72 ALA A C 1
ATOM 529 O O . ALA A 1 72 ? -21.840 -9.477 12.698 1.00 44.50 72 ALA A O 1
ATOM 530 N N . SER A 1 73 ? -23.187 -9.713 10.918 1.00 55.47 73 SER A N 1
ATOM 531 C CA . SER A 1 73 ? -23.930 -8.474 11.112 1.00 55.47 73 SER A CA 1
ATOM 532 C C . SER A 1 73 ? -24.898 -8.702 12.269 1.00 55.47 73 SER A C 1
ATOM 534 O O . SER A 1 73 ? -25.850 -9.471 12.141 1.00 55.47 73 SER A O 1
ATOM 536 N N . THR A 1 74 ? -24.643 -8.045 13.398 1.00 38.56 74 THR A N 1
ATOM 537 C CA . THR A 1 74 ? -25.702 -7.713 14.348 1.00 38.56 74 THR A CA 1
ATOM 538 C C . THR A 1 74 ? -25.761 -6.200 14.449 1.00 38.56 74 THR A C 1
ATOM 540 O O . THR A 1 74 ? -24.754 -5.534 14.673 1.00 38.56 74 THR A O 1
ATOM 543 N N . ALA A 1 75 ? -26.959 -5.682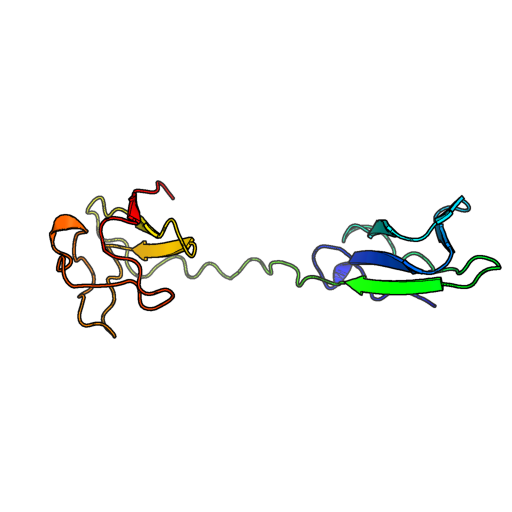 14.209 1.00 45.41 75 ALA A N 1
ATOM 544 C CA . ALA A 1 75 ? -27.317 -4.281 14.104 1.00 45.41 75 ALA A CA 1
ATOM 545 C C . ALA A 1 75 ? -27.045 -3.486 15.393 1.00 45.41 75 ALA A C 1
ATOM 547 O O . ALA A 1 75 ? -27.946 -3.181 16.170 1.00 45.41 75 ALA A O 1
ATOM 548 N N . ALA A 1 76 ? -25.796 -3.090 15.580 1.00 55.81 76 ALA A N 1
ATOM 549 C CA . ALA A 1 76 ? -25.422 -1.946 16.385 1.00 55.81 76 ALA A CA 1
ATOM 550 C C . ALA A 1 76 ? -24.339 -1.213 15.593 1.00 55.81 76 ALA A C 1
ATOM 552 O O . ALA A 1 76 ? -23.464 -1.866 15.042 1.00 55.81 76 ALA A O 1
ATOM 553 N N . GLY A 1 77 ? -24.418 0.116 15.474 1.00 81.31 77 GLY A N 1
ATOM 554 C CA . GLY A 1 77 ? -23.481 0.925 14.679 1.00 81.31 77 GLY A CA 1
ATOM 555 C C . GLY A 1 77 ? -22.057 0.869 15.231 1.00 81.31 77 GLY A C 1
ATOM 556 O O . GLY A 1 77 ? -21.636 1.780 15.939 1.00 81.31 77 GLY A O 1
ATOM 557 N N . TYR A 1 78 ? -21.372 -0.250 15.015 1.00 89.31 78 TYR A N 1
ATOM 558 C CA . TYR A 1 78 ? -19.994 -0.521 15.391 1.00 89.31 78 TYR A CA 1
ATOM 559 C C . TYR A 1 78 ? -19.065 0.257 14.476 1.00 89.31 78 TYR A C 1
ATOM 561 O O . TYR A 1 78 ? -19.284 0.346 13.270 1.00 89.31 78 TYR A O 1
ATOM 569 N N . ARG A 1 79 ? -18.074 0.894 15.092 1.00 94.38 79 ARG A N 1
ATOM 570 C CA . ARG A 1 79 ? -17.094 1.732 14.407 1.00 94.38 79 ARG A CA 1
ATOM 571 C C . ARG A 1 79 ? -15.798 0.962 14.240 1.00 94.38 79 ARG A C 1
ATOM 573 O O . ARG A 1 79 ? -15.508 0.046 15.009 1.00 94.38 79 ARG A O 1
ATOM 580 N N . LYS A 1 80 ? -15.008 1.382 13.261 1.00 95.69 80 LYS A N 1
ATOM 581 C CA . LYS A 1 80 ? -13.649 0.893 13.066 1.00 95.69 80 LYS A CA 1
ATOM 582 C C . LYS A 1 80 ? -12.663 1.992 13.417 1.00 95.69 80 LYS A C 1
ATOM 584 O O . LYS A 1 80 ? -12.944 3.172 13.207 1.00 95.69 80 LYS A O 1
ATOM 589 N N . TRP A 1 81 ? -11.533 1.599 13.983 1.00 96.94 81 TRP A N 1
ATOM 590 C CA . TRP A 1 81 ? -10.502 2.508 14.466 1.00 96.94 81 TRP A CA 1
ATOM 591 C C . TRP A 1 81 ? -9.169 2.108 13.861 1.00 96.94 81 TRP A C 1
ATOM 593 O O . TRP A 1 81 ? -8.728 0.975 14.030 1.00 96.94 81 TRP A O 1
ATOM 603 N N . GLN A 1 82 ? -8.534 3.029 13.146 1.00 97.38 82 GLN A N 1
ATOM 604 C CA . GLN A 1 82 ? -7.265 2.798 12.477 1.00 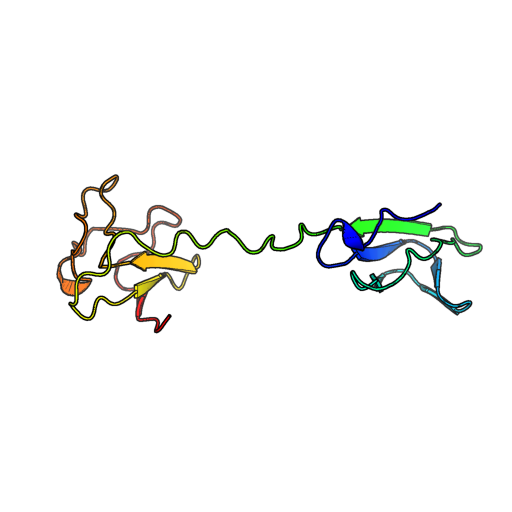97.38 82 GLN A CA 1
ATOM 605 C C . GLN A 1 82 ? -6.124 3.437 13.266 1.00 97.38 82 GLN A C 1
ATOM 607 O O . GLN A 1 82 ? -6.163 4.633 13.561 1.00 97.38 82 GLN A O 1
ATOM 612 N N . CYS A 1 83 ? -5.088 2.654 13.558 1.00 97.62 83 CYS A N 1
ATOM 613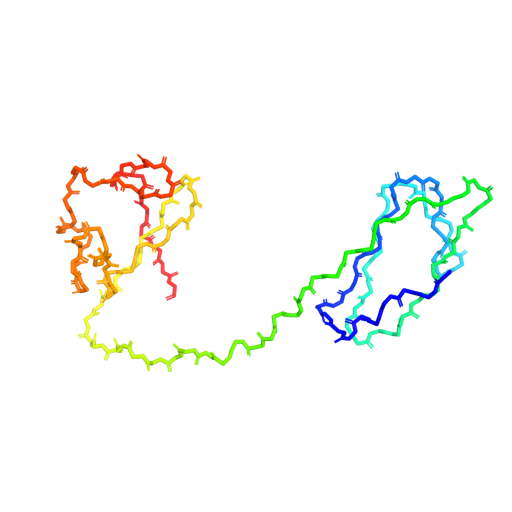 C CA . CYS A 1 83 ? -3.832 3.153 14.098 1.00 97.62 83 CYS A CA 1
ATOM 614 C C . CYS A 1 83 ? -3.161 4.073 13.073 1.00 97.62 83 CYS A C 1
ATOM 616 O O . CYS A 1 83 ? -2.868 3.647 11.954 1.00 97.62 83 CYS A O 1
ATOM 618 N N . VAL A 1 84 ? -2.857 5.313 13.455 1.00 97.00 84 VAL A N 1
ATOM 619 C CA . VAL A 1 84 ? -2.217 6.281 12.548 1.00 97.00 84 VAL A CA 1
ATOM 620 C C . VAL A 1 84 ? -0.739 5.974 12.285 1.00 97.00 84 VAL A C 1
ATOM 622 O O . VAL A 1 84 ? -0.177 6.507 11.334 1.00 97.00 84 VAL A O 1
ATOM 625 N N . LEU A 1 85 ? -0.109 5.121 13.105 1.00 96.81 85 LEU A N 1
ATOM 626 C CA . LEU A 1 85 ? 1.313 4.783 12.978 1.00 96.81 85 LEU A CA 1
ATOM 627 C C . LEU A 1 85 ? 1.578 3.605 12.034 1.00 96.81 85 LEU A C 1
ATOM 629 O O . LEU A 1 85 ? 2.505 3.671 11.232 1.00 96.81 85 LEU A O 1
ATOM 633 N N . CYS A 1 86 ? 0.793 2.526 12.128 1.00 96.62 86 CYS A N 1
ATOM 634 C CA . CYS A 1 86 ? 1.010 1.309 11.330 1.00 96.62 86 CYS A CA 1
ATOM 635 C C . CYS A 1 86 ? -0.151 0.952 10.394 1.00 96.62 86 CYS A C 1
ATOM 637 O O . CYS A 1 86 ? 0.009 0.098 9.528 1.00 96.62 86 CYS A O 1
ATOM 639 N N . GLY A 1 87 ? -1.315 1.588 10.550 1.00 95.50 87 GLY A N 1
ATOM 640 C CA . GLY A 1 87 ? -2.498 1.308 9.741 1.00 95.50 87 GLY A CA 1
ATOM 641 C C . GLY A 1 87 ? -3.352 0.124 10.206 1.00 95.50 87 GLY A C 1
ATOM 642 O O . GLY A 1 87 ? -4.345 -0.161 9.541 1.00 95.50 87 GLY A O 1
ATOM 643 N N . PHE A 1 88 ? -3.020 -0.528 11.326 1.00 95.81 88 PHE A N 1
ATOM 644 C CA . PHE A 1 88 ? -3.843 -1.582 11.934 1.00 95.81 88 PHE A CA 1
ATOM 645 C C . PHE A 1 88 ? -5.286 -1.109 12.184 1.00 95.81 88 PHE A C 1
ATOM 647 O O . PHE A 1 88 ? -5.487 0.020 12.633 1.00 95.81 88 PHE A O 1
ATOM 654 N N . ILE A 1 89 ? -6.281 -1.969 11.926 1.00 96.38 89 ILE A N 1
ATOM 655 C CA . ILE A 1 89 ? -7.707 -1.659 12.106 1.00 96.38 89 ILE A CA 1
ATOM 656 C C . ILE A 1 89 ? -8.290 -2.501 13.241 1.00 96.38 89 ILE A C 1
ATOM 658 O O . ILE A 1 89 ? -8.436 -3.715 13.116 1.00 96.38 89 ILE A O 1
ATOM 662 N N . TYR A 1 90 ? -8.717 -1.829 14.305 1.00 95.81 90 TYR A N 1
ATOM 663 C CA . TYR A 1 90 ? -9.583 -2.400 15.327 1.00 95.81 90 TYR A CA 1
ATOM 664 C C . TYR A 1 90 ? -11.050 -2.299 14.887 1.00 95.81 90 TYR A C 1
ATOM 666 O O . TYR A 1 90 ? -11.566 -1.201 14.657 1.00 95.81 90 TYR A O 1
ATOM 674 N N . ASP A 1 91 ? -11.731 -3.438 14.782 1.00 95.88 91 ASP A N 1
ATOM 675 C CA . ASP A 1 91 ? -13.163 -3.521 14.485 1.00 95.88 91 ASP A CA 1
ATOM 676 C C . ASP A 1 91 ? -13.932 -3.810 15.781 1.00 95.88 91 ASP A C 1
ATOM 678 O O . ASP A 1 91 ? -13.795 -4.893 16.350 1.00 95.88 91 ASP A O 1
ATOM 682 N N . GLU A 1 92 ? -14.756 -2.861 16.250 1.00 95.38 92 GLU A N 1
ATOM 683 C CA . GLU A 1 92 ? -15.530 -3.035 17.489 1.00 95.38 92 GLU A CA 1
ATOM 684 C C . GLU A 1 92 ? -16.421 -4.291 17.445 1.00 95.38 92 GLU A C 1
ATOM 686 O O . GLU A 1 92 ? -16.678 -4.884 18.489 1.00 95.38 92 GLU A O 1
ATOM 691 N N . ALA A 1 93 ? -16.885 -4.726 16.266 1.00 93.69 93 ALA A N 1
ATOM 692 C CA . ALA A 1 93 ? -17.708 -5.928 16.143 1.00 93.69 93 ALA A CA 1
ATOM 693 C C . ALA A 1 93 ? -16.898 -7.213 16.370 1.00 93.69 93 ALA A C 1
ATOM 695 O O . ALA A 1 93 ? -17.428 -8.173 16.929 1.00 93.69 93 ALA A O 1
ATOM 696 N N . LEU A 1 94 ? -15.623 -7.226 15.970 1.00 94.00 94 LEU A N 1
ATOM 697 C CA . LEU A 1 94 ? -14.741 -8.389 16.096 1.00 94.00 94 LEU A CA 1
ATOM 698 C C . LEU A 1 94 ? -13.975 -8.408 17.422 1.00 94.00 94 LEU A C 1
ATOM 700 O O . LEU A 1 94 ? -13.700 -9.488 17.942 1.00 94.00 94 LEU A O 1
ATOM 704 N N . GLY A 1 95 ? -13.672 -7.240 17.994 1.00 94.88 95 GLY A N 1
ATOM 705 C CA . GLY A 1 95 ? -12.775 -7.137 19.144 1.00 94.88 95 GLY A CA 1
ATOM 706 C C . GLY A 1 95 ? -11.371 -7.672 18.826 1.00 94.88 95 GLY A C 1
ATOM 707 O O . GLY A 1 95 ? -10.981 -7.775 17.665 1.00 94.88 95 GLY A O 1
ATOM 708 N N . LEU A 1 96 ? -10.619 -8.030 19.870 1.00 95.69 96 LEU A N 1
ATOM 709 C CA . LEU A 1 96 ? -9.328 -8.731 19.799 1.00 95.69 96 LEU A CA 1
ATOM 710 C C . LEU A 1 96 ? -9.267 -9.825 20.880 1.00 95.69 96 LEU A C 1
ATOM 712 O O . LEU A 1 96 ? -8.649 -9.622 21.929 1.00 95.69 96 LEU A O 1
ATOM 716 N N . PRO A 1 97 ? -9.927 -10.981 20.670 1.00 94.19 97 PRO A N 1
ATOM 717 C CA . PRO A 1 97 ? -10.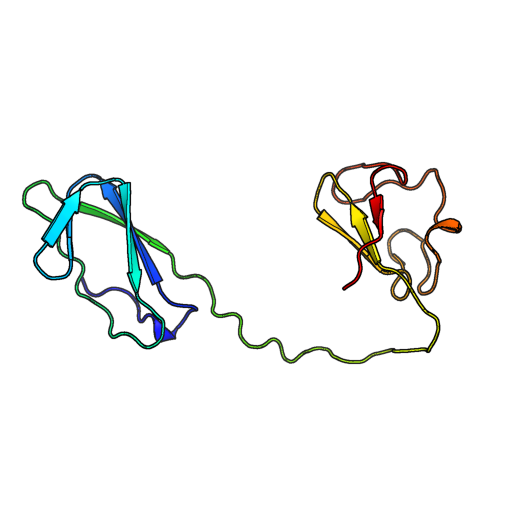041 -12.024 21.693 1.00 94.19 97 PRO A CA 1
ATOM 718 C C . PRO A 1 97 ? -8.689 -12.564 22.166 1.00 94.19 97 PRO A C 1
ATOM 720 O O . PRO A 1 97 ? -8.529 -12.843 23.353 1.00 94.19 97 PRO A O 1
ATOM 723 N N . ASP A 1 98 ? -7.714 -12.650 21.258 1.00 91.81 98 ASP A N 1
ATOM 724 C CA . ASP A 1 98 ? -6.348 -13.096 21.554 1.00 91.81 98 ASP A CA 1
ATOM 725 C C . ASP A 1 98 ? -5.607 -12.141 22.506 1.00 91.81 98 ASP A C 1
ATOM 727 O O . ASP A 1 98 ? -4.718 -12.556 23.246 1.00 91.81 98 ASP A O 1
ATOM 731 N N . GLU A 1 99 ? -6.022 -10.873 22.545 1.00 90.56 99 GLU A N 1
ATOM 732 C CA . GLU A 1 99 ? -5.497 -9.836 23.439 1.00 90.56 99 GLU A CA 1
ATOM 733 C C . GLU A 1 99 ? -6.445 -9.539 24.616 1.00 90.56 99 GLU A C 1
ATOM 735 O O . GLU A 1 99 ? -6.234 -8.601 25.385 1.00 90.56 99 GLU A O 1
ATOM 740 N N . GLY A 1 100 ? -7.500 -10.344 24.780 1.00 91.88 100 GLY A N 1
ATOM 741 C CA . GLY A 1 100 ? -8.473 -10.213 25.865 1.00 91.88 100 GLY A CA 1
ATOM 742 C C . GLY A 1 100 ? -9.560 -9.156 25.641 1.00 91.88 100 GLY A C 1
ATOM 743 O O . GLY A 1 100 ? -10.307 -8.856 26.572 1.00 91.88 100 GLY A O 1
ATOM 744 N N . ILE A 1 101 ? -9.694 -8.608 24.431 1.00 95.31 101 ILE A N 1
ATOM 745 C CA . ILE A 1 101 ? -10.764 -7.671 24.068 1.00 95.31 101 ILE A CA 1
ATOM 746 C C . ILE A 1 101 ? -11.881 -8.458 23.378 1.00 95.31 101 ILE A C 1
ATOM 748 O O . ILE A 1 101 ? -11.731 -8.930 22.255 1.00 95.31 101 ILE A O 1
ATOM 752 N N . ALA A 1 102 ? -13.025 -8.622 24.038 1.00 95.00 102 ALA A N 1
ATOM 753 C CA . ALA A 1 102 ? -14.110 -9.439 23.499 1.00 95.00 102 ALA A CA 1
ATOM 754 C C . ALA A 1 102 ? -14.744 -8.819 22.229 1.00 95.00 102 ALA A C 1
ATOM 756 O O . ALA A 1 102 ? -14.778 -7.589 22.101 1.00 95.00 102 ALA A O 1
ATOM 757 N N . PRO A 1 103 ? -15.315 -9.630 21.320 1.00 95.81 103 PRO A N 1
ATOM 758 C CA . PRO A 1 103 ? -16.102 -9.118 20.202 1.00 95.81 103 PRO A CA 1
ATOM 759 C C . PRO A 1 103 ? -17.274 -8.259 20.688 1.00 95.81 103 PRO A C 1
ATOM 761 O O . PRO A 1 103 ? -17.927 -8.586 21.680 1.00 95.81 103 PRO A O 1
ATOM 764 N N . GLY A 1 104 ? -17.545 -7.152 19.998 1.00 94.50 104 GLY A N 1
ATOM 765 C CA . GLY A 1 104 ? -18.564 -6.176 20.391 1.00 94.50 104 GLY A CA 1
ATOM 766 C C . GLY A 1 104 ? -18.085 -5.108 21.382 1.00 94.50 104 GLY A C 1
ATOM 767 O O . GLY A 1 104 ? -18.897 -4.262 21.772 1.00 94.50 104 GLY A O 1
ATOM 768 N N . THR A 1 105 ? -16.811 -5.117 21.794 1.00 95.19 105 THR A N 1
ATOM 769 C CA . THR A 1 105 ? -16.245 -4.106 22.705 1.00 95.19 105 THR A CA 1
ATOM 770 C C . THR A 1 105 ? -16.118 -2.763 21.985 1.00 95.19 105 THR A C 1
ATOM 772 O O . THR A 1 105 ? -15.445 -2.648 20.957 1.00 95.19 105 THR A O 1
ATOM 775 N N . ARG A 1 106 ? -16.762 -1.715 22.512 1.00 95.88 106 ARG A N 1
ATOM 776 C CA . ARG A 1 106 ? -16.683 -0.367 21.932 1.00 95.88 106 ARG A CA 1
ATOM 777 C C . ARG A 1 106 ? -15.323 0.252 22.215 1.00 95.88 106 ARG A C 1
ATOM 779 O O . ARG A 1 106 ? -14.712 -0.030 23.237 1.00 95.88 106 ARG A O 1
ATOM 786 N N . TRP A 1 107 ? -14.875 1.168 21.364 1.00 95.56 107 TRP A N 1
ATOM 787 C CA . TRP A 1 107 ? -13.596 1.848 21.570 1.00 95.56 107 TRP A CA 1
ATOM 788 C C . TRP A 1 107 ? -13.450 2.561 22.919 1.00 95.56 107 TRP A C 1
ATOM 790 O O . TRP A 1 107 ? -12.390 2.443 23.531 1.00 95.56 107 TRP A O 1
ATOM 800 N N . PRO A 1 108 ? -14.482 3.246 23.453 1.00 94.81 108 PRO A N 1
ATOM 801 C CA . PRO A 1 108 ? -14.412 3.792 24.805 1.00 94.81 108 PRO A CA 1
ATOM 802 C C . PRO A 1 108 ? -14.152 2.729 25.882 1.00 94.81 108 PRO A C 1
ATOM 804 O O . PRO A 1 108 ? -13.493 3.049 26.865 1.00 94.81 108 PRO A O 1
ATOM 807 N N . ASP A 1 109 ? -14.602 1.489 25.663 1.00 96.12 109 ASP A N 1
ATOM 808 C CA . ASP A 1 109 ? -14.501 0.375 26.613 1.00 96.12 109 ASP A CA 1
ATOM 809 C C . ASP A 1 109 ? -13.174 -0.400 26.497 1.00 96.12 109 ASP A C 1
ATOM 811 O O . ASP A 1 109 ? -12.842 -1.188 27.383 1.00 96.12 109 ASP A O 1
ATOM 815 N N . VAL A 1 110 ? -12.389 -0.177 25.435 1.00 95.50 110 VAL A N 1
ATOM 816 C CA . VAL A 1 110 ? -11.024 -0.716 25.326 1.00 95.50 110 VAL A CA 1
ATOM 817 C C . VAL A 1 110 ? -10.163 -0.106 26.444 1.00 95.50 110 VAL A C 1
ATOM 819 O O . VAL A 1 110 ? -10.182 1.117 26.602 1.00 95.50 110 VAL A O 1
ATOM 822 N N . PRO A 1 111 ? -9.392 -0.889 27.222 1.00 95.50 111 PRO A N 1
ATOM 823 C CA . PRO A 1 111 ? -8.560 -0.348 28.298 1.00 95.50 111 PRO A CA 1
ATOM 824 C C . PRO A 1 111 ? -7.571 0.714 27.800 1.00 95.50 111 PRO A C 1
ATOM 826 O O . PRO A 1 111 ? -6.894 0.505 26.800 1.00 95.50 111 PRO A O 1
ATOM 829 N N . ASP A 1 112 ? -7.408 1.824 28.523 1.00 93.69 112 ASP A N 1
ATOM 830 C CA . ASP A 1 112 ? -6.441 2.870 28.135 1.00 93.69 112 ASP A CA 1
ATOM 831 C C . ASP A 1 112 ? -4.977 2.399 28.226 1.00 93.69 112 ASP A C 1
ATOM 833 O O . ASP A 1 112 ? -4.089 2.998 27.624 1.00 93.69 112 ASP A O 1
ATOM 837 N N . SER A 1 113 ? -4.722 1.315 28.967 1.00 94.62 113 SER A N 1
ATOM 838 C CA . SER A 1 113 ? -3.419 0.649 29.046 1.00 94.62 113 SER A CA 1
ATOM 839 C C . SER A 1 113 ? -3.134 -0.285 27.869 1.00 94.62 113 SER A C 1
ATOM 841 O O . SER A 1 113 ? -2.026 -0.810 27.779 1.00 94.62 113 SER A O 1
ATOM 843 N N . TRP A 1 114 ? -4.128 -0.561 27.021 1.00 96.12 114 TRP A N 1
ATOM 844 C CA . TRP A 1 114 ? -3.930 -1.378 25.832 1.00 96.12 114 TRP A CA 1
ATOM 845 C C . TRP A 1 114 ? -3.090 -0.617 24.802 1.00 96.12 114 TRP A C 1
ATOM 847 O O . TRP A 1 114 ? -3.227 0.598 24.625 1.00 96.12 114 TRP A O 1
ATOM 857 N N . VAL A 1 115 ? -2.220 -1.358 24.123 1.00 96.62 115 VAL A N 1
ATOM 858 C CA . VAL A 1 115 ? -1.358 -0.857 23.057 1.00 96.62 115 VAL A CA 1
ATOM 859 C C . VAL A 1 115 ? -1.519 -1.734 21.825 1.00 96.62 115 VAL A C 1
ATOM 861 O O . VAL A 1 115 ? -1.753 -2.932 21.942 1.00 96.62 115 VAL A O 1
ATOM 864 N N . CYS A 1 116 ? -1.360 -1.138 20.650 1.00 96.44 116 CYS A N 1
ATOM 865 C CA . CYS A 1 116 ? -1.397 -1.834 19.375 1.00 96.44 116 CYS A CA 1
ATOM 866 C C . CYS A 1 116 ? -0.349 -2.955 19.343 1.00 96.44 116 CYS A C 1
ATOM 868 O O . CYS A 1 116 ? 0.845 -2.671 19.462 1.00 96.44 116 CYS A O 1
ATOM 870 N N . GLY A 1 117 ? -0.774 -4.202 19.129 1.00 94.25 117 GLY A N 1
ATOM 871 C CA . GLY A 1 117 ? 0.128 -5.353 19.027 1.00 94.25 117 GLY A CA 1
ATOM 872 C C . GLY A 1 117 ? 1.151 -5.246 17.888 1.00 94.25 117 GLY A C 1
ATOM 873 O O . GLY A 1 117 ? 2.265 -5.751 18.016 1.00 94.25 117 GLY A O 1
ATOM 874 N N . ASP A 1 118 ? 0.822 -4.517 16.815 1.00 94.31 118 ASP A N 1
ATOM 875 C CA . ASP A 1 118 ? 1.694 -4.384 15.640 1.00 94.31 118 ASP A CA 1
ATOM 876 C C . ASP A 1 118 ? 2.851 -3.394 15.848 1.00 94.31 118 ASP A C 1
ATOM 878 O O . ASP A 1 118 ? 3.914 -3.541 15.242 1.00 94.31 118 ASP A O 1
ATOM 882 N N . CYS A 1 119 ? 2.654 -2.344 16.654 1.00 96.38 119 CYS A N 1
ATOM 883 C CA . CYS A 1 119 ? 3.609 -1.228 16.726 1.00 96.38 119 CYS A CA 1
ATOM 884 C C . CYS A 1 119 ? 3.792 -0.588 18.110 1.00 96.38 119 CYS A C 1
ATOM 886 O O . CYS A 1 119 ? 4.637 0.291 18.261 1.00 96.38 119 CYS A O 1
ATOM 888 N N . GLY A 1 120 ? 3.022 -0.999 19.118 1.00 95.75 120 GLY A N 1
ATOM 889 C CA . GLY A 1 120 ? 3.069 -0.445 20.472 1.00 95.75 120 GLY A CA 1
ATOM 890 C C . GLY A 1 120 ? 2.373 0.909 20.644 1.00 95.75 120 GLY A C 1
ATOM 891 O O . GLY A 1 120 ? 2.512 1.518 21.703 1.00 95.75 120 GLY A O 1
ATOM 892 N N . ALA A 1 121 ? 1.632 1.384 19.636 1.00 97.12 121 ALA A N 1
ATOM 893 C CA . ALA A 1 121 ? 0.867 2.626 19.719 1.00 97.12 121 ALA A CA 1
ATOM 894 C C . ALA A 1 121 ? -0.185 2.572 20.836 1.00 97.12 121 ALA A C 1
ATOM 896 O O . ALA A 1 121 ? -0.885 1.577 21.006 1.00 97.12 121 ALA A O 1
ATOM 897 N N . THR A 1 122 ? -0.339 3.664 21.566 1.00 97.00 122 THR A N 1
ATOM 898 C CA . THR A 1 122 ? -1.386 3.857 22.568 1.00 97.00 122 THR A CA 1
ATOM 899 C C . THR A 1 122 ? -2.762 4.027 21.922 1.00 97.00 122 THR A C 1
ATOM 901 O O . THR A 1 122 ? -2.896 4.423 20.763 1.00 97.00 122 THR A O 1
ATOM 904 N N . LYS A 1 123 ? -3.822 3.829 22.709 1.00 95.19 123 LYS A N 1
ATOM 905 C CA . LYS A 1 123 ? -5.214 4.097 22.308 1.00 95.19 123 LYS A CA 1
ATOM 906 C C . LYS A 1 123 ? -5.440 5.527 21.771 1.00 95.19 123 LYS A C 1
ATOM 908 O O . LYS A 1 123 ? -6.321 5.752 20.950 1.00 95.19 123 LYS A O 1
ATOM 913 N N . GLY A 1 124 ? -4.643 6.512 22.193 1.00 96.56 124 GLY A N 1
ATOM 914 C CA . GLY A 1 124 ? -4.744 7.890 21.691 1.00 96.56 124 GLY A CA 1
ATOM 915 C C . GLY A 1 124 ? -4.319 8.066 20.227 1.00 96.56 124 GLY A C 1
ATOM 916 O O . GLY A 1 124 ? -4.658 9.070 19.609 1.00 96.56 124 GLY A O 1
ATOM 917 N N . GLU A 1 125 ? -3.606 7.092 19.661 1.00 97.62 125 GLU A N 1
ATOM 918 C CA . GLU A 1 125 ? -3.044 7.130 18.304 1.00 97.62 125 GLU A CA 1
ATOM 919 C C . GLU A 1 125 ? -3.934 6.397 17.287 1.00 97.62 125 GLU A C 1
ATOM 921 O O . GLU A 1 125 ? -3.486 5.979 16.218 1.00 97.62 125 GLU A O 1
ATOM 926 N N . PHE A 1 126 ? -5.214 6.236 17.613 1.00 97.62 126 PHE A N 1
ATOM 927 C CA . PHE A 1 126 ? -6.213 5.665 16.723 1.00 97.62 126 PHE A CA 1
ATOM 928 C C . PHE A 1 126 ? -7.247 6.710 16.334 1.00 97.62 126 PHE A C 1
ATOM 930 O O . PHE A 1 126 ? -7.747 7.467 17.168 1.00 97.62 126 PHE A O 1
ATOM 937 N N . GLN A 1 127 ? -7.622 6.695 15.061 1.00 97.06 127 GLN A N 1
ATOM 938 C CA . GLN A 1 127 ? -8.694 7.520 14.524 1.00 97.06 127 GLN A CA 1
ATOM 939 C C . GLN A 1 127 ? -9.852 6.648 14.057 1.00 97.06 127 GLN A C 1
ATOM 941 O O . GLN A 1 127 ? -9.647 5.568 13.505 1.00 97.06 127 GLN A O 1
ATOM 946 N N . MET A 1 128 ? -11.075 7.122 14.266 1.00 95.44 128 MET A N 1
ATOM 947 C CA . MET A 1 128 ? -12.252 6.456 13.726 1.00 95.44 128 MET A CA 1
ATOM 948 C C . MET A 1 128 ? -12.259 6.586 12.202 1.00 95.44 128 MET A C 1
ATOM 950 O O . MET A 1 128 ? -12.014 7.670 11.671 1.00 95.44 128 MET A O 1
ATOM 954 N N . VAL A 1 129 ? -12.538 5.483 11.517 1.00 91.94 129 VAL A N 1
ATOM 955 C CA . VAL A 1 129 ? -12.646 5.425 10.060 1.00 91.94 129 VAL A CA 1
ATOM 956 C C . VAL A 1 129 ? -14.017 4.892 9.662 1.00 91.94 129 VAL A C 1
ATOM 958 O O . VAL A 1 129 ? -14.529 3.940 10.258 1.00 91.94 129 VAL A O 1
ATOM 961 N N . GLU A 1 130 ? -14.609 5.525 8.652 1.00 80.50 130 GLU A N 1
ATOM 962 C CA . GLU A 1 130 ? -15.791 5.013 7.963 1.00 80.50 130 GLU A CA 1
ATOM 963 C C . GLU A 1 130 ? -15.313 4.077 6.849 1.00 80.50 130 GLU A C 1
ATOM 965 O O . GLU A 1 130 ? -14.511 4.479 6.004 1.00 80.50 130 GLU A O 1
ATOM 970 N N . VAL A 1 131 ? -15.756 2.819 6.889 1.00 63.28 131 VAL A N 1
ATOM 971 C CA . VAL A 1 131 ? -15.385 1.760 5.935 1.00 63.28 131 VAL A CA 1
ATOM 972 C C . VAL A 1 131 ? -16.642 1.103 5.401 1.00 63.28 131 VAL A C 1
ATOM 974 O O . VAL A 1 131 ? -17.576 0.918 6.216 1.00 63.28 131 VAL A O 1
#

Radius of gyration: 23.27 Å; chains: 1; bounding box: 51×23×60 Å

pLDDT: mean 85.01, std 16.49, range [37.91, 97.62]

Secondary structure (DSSP, 8-state):
-BPPPGGGEEEEEEEEEEEEEEETTEEEETTEEEEE-TTSPPPB-EEEEEEEEEEEEEEEP---------S---SS---EEEETTT--EEETTT-BGGGTB-TT--GGGS-TT-B-TTT--BGGGEEEE--